Protein AF-A0A965LTM3-F1 (afdb_monomer_lite)

Foldseek 3Di:
DKDKDKDKAWDPDPFDWDADPVAWIKTKTKIKMKIWIADPDPPDWDADDDPVLCVQAVHRTENGTKIWIKIKIWIWTGHHPPDPDDIDTPDMDMDTPGMYYDD

Sequence (103 aa):
KATISFQHALGDKNISGMLTLKSGGLIAVAMTDTSIIKPTVRGSAVSVTQAEQKILLNAPGSATGLSIKYENMLLFYVPIAGSNQRIKLLGASQGILSVKALR

pLDDT: mean 89.84, std 7.07, range [57.12, 95.69]

Radius of gyration: 18.6 Å; chains: 1; bounding box: 46×21×54 Å

Secondary structure (DSSP, 8-state):
-EEEEEEEEEPSS--EEEE-TTSSEEEEEEEEEEEEEEE-STT--EE--SHHHHHHHTSSEESS-EEEEEEEEEEEEEPPTT-SPPPEEEEEEEEEEEEEE--

Structure (mmCIF, N/CA/C/O backbone):
data_AF-A0A965LTM3-F1
#
_entry.id   AF-A0A965LTM3-F1
#
loop_
_atom_site.group_PDB
_atom_site.id
_atom_site.type_symbol
_atom_site.label_atom_id
_atom_site.label_alt_id
_atom_site.label_comp_id
_atom_site.label_asym_id
_atom_site.label_entity_id
_atom_site.label_seq_id
_atom_site.pdbx_PDB_ins_code
_atom_site.Cartn_x
_atom_site.Cartn_y
_atom_site.Cartn_z
_atom_site.occupancy
_atom_site.B_iso_or_equiv
_atom_site.auth_seq_id
_atom_site.auth_comp_id
_atom_site.auth_asym_id
_atom_site.auth_atom_id
_atom_site.pdbx_PDB_model_num
ATOM 1 N N . LYS A 1 1 ? 5.883 10.635 -21.965 1.00 77.88 1 LYS A N 1
ATOM 2 C CA . LYS A 1 1 ? 4.453 10.405 -21.631 1.00 77.88 1 LYS A CA 1
ATOM 3 C C . LYS A 1 1 ? 4.303 8.975 -21.117 1.00 77.88 1 LYS A C 1
ATOM 5 O O . LYS A 1 1 ? 5.002 8.095 -21.613 1.00 77.88 1 LYS A O 1
ATOM 10 N N . ALA A 1 2 ? 3.470 8.769 -20.102 1.00 86.31 2 ALA A N 1
ATOM 11 C CA . ALA A 1 2 ? 3.236 7.469 -19.482 1.00 86.31 2 ALA A CA 1
ATOM 12 C C . ALA A 1 2 ? 1.755 7.346 -19.105 1.00 86.31 2 ALA A C 1
ATOM 14 O O . ALA A 1 2 ? 1.090 8.359 -18.893 1.00 86.31 2 ALA A O 1
ATOM 15 N N . THR A 1 3 ? 1.255 6.117 -19.035 1.00 91.31 3 THR A N 1
ATOM 16 C CA . THR A 1 3 ? -0.045 5.803 -18.434 1.00 91.31 3 THR A CA 1
ATOM 17 C C . THR A 1 3 ? 0.184 5.278 -17.030 1.00 91.31 3 THR A C 1
ATOM 19 O O . THR A 1 3 ? 1.163 4.571 -16.783 1.00 91.31 3 THR A O 1
ATOM 22 N N . ILE A 1 4 ? -0.710 5.642 -16.118 1.00 92.88 4 ILE A N 1
ATOM 23 C CA . ILE A 1 4 ? -0.681 5.187 -14.733 1.00 92.88 4 ILE A CA 1
ATOM 24 C C . ILE A 1 4 ? -2.039 4.564 -14.434 1.00 92.88 4 ILE A C 1
ATOM 26 O O . ILE A 1 4 ? -3.072 5.154 -14.742 1.00 92.88 4 ILE A O 1
ATOM 30 N N . SER A 1 5 ? -2.027 3.365 -13.861 1.00 94.31 5 SER A N 1
ATOM 31 C CA . SER A 1 5 ? -3.224 2.686 -13.366 1.00 94.31 5 SER A CA 1
ATOM 32 C C . SER A 1 5 ? -3.019 2.279 -11.915 1.00 94.31 5 SER A C 1
ATOM 34 O O . SER A 1 5 ? -1.908 1.913 -11.526 1.00 94.31 5 SER A O 1
ATOM 36 N N . PHE A 1 6 ? -4.092 2.354 -11.135 1.00 93.38 6 PHE A N 1
ATOM 37 C CA . PHE A 1 6 ? -4.098 2.066 -9.708 1.00 93.38 6 PHE A CA 1
ATOM 38 C C . PHE A 1 6 ? -5.066 0.925 -9.432 1.00 93.38 6 PHE A C 1
ATOM 40 O O . PHE A 1 6 ? -6.155 0.875 -10.003 1.00 93.38 6 PHE A O 1
ATOM 47 N N . GLN A 1 7 ? -4.655 0.003 -8.573 1.00 93.06 7 GLN A N 1
ATOM 48 C CA . GLN A 1 7 ? -5.492 -1.081 -8.083 1.00 93.06 7 GLN A CA 1
ATOM 49 C C . GLN A 1 7 ? -5.423 -1.085 -6.563 1.00 93.06 7 GLN A C 1
ATOM 51 O O . GLN A 1 7 ? -4.333 -1.166 -5.999 1.00 93.06 7 GLN A O 1
ATOM 56 N N . HIS A 1 8 ? -6.588 -1.014 -5.929 1.00 91.00 8 HIS A N 1
ATOM 57 C CA . HIS A 1 8 ? -6.743 -1.034 -4.481 1.00 91.00 8 HIS A CA 1
ATOM 58 C C . HIS A 1 8 ? -7.328 -2.385 -4.089 1.00 91.00 8 HIS A C 1
ATOM 60 O O . HIS A 1 8 ? -8.418 -2.745 -4.539 1.00 91.00 8 HIS A O 1
ATOM 66 N N . ALA A 1 9 ? -6.604 -3.142 -3.277 1.00 89.00 9 ALA A N 1
ATOM 67 C CA . ALA A 1 9 ? -7.069 -4.409 -2.740 1.00 89.00 9 ALA A CA 1
ATOM 68 C C . ALA A 1 9 ? -6.969 -4.360 -1.220 1.00 89.00 9 ALA A C 1
ATOM 70 O O . ALA A 1 9 ? -5.936 -3.978 -0.677 1.00 89.00 9 ALA A O 1
ATOM 71 N N . LEU A 1 10 ? -8.027 -4.757 -0.515 1.00 84.69 10 LEU A N 1
ATOM 72 C CA . LEU A 1 10 ? -7.919 -4.957 0.927 1.00 84.69 10 LEU A CA 1
ATOM 73 C C . LEU A 1 10 ? -6.892 -6.067 1.193 1.00 84.69 10 LEU A C 1
ATOM 75 O O . LEU A 1 10 ? -6.869 -7.076 0.484 1.00 84.69 10 LEU A O 1
ATOM 79 N N . GLY A 1 11 ? -6.022 -5.847 2.179 1.00 67.50 11 GLY A N 1
ATOM 80 C CA . GLY A 1 11 ? -5.145 -6.886 2.704 1.00 67.50 11 GLY A CA 1
ATOM 81 C C . GLY A 1 11 ? -5.991 -8.048 3.220 1.00 67.50 11 GLY A C 1
ATOM 82 O O . GLY A 1 11 ? -7.137 -7.848 3.629 1.00 67.50 11 GLY A O 1
ATOM 83 N N . ASP A 1 12 ? -5.454 -9.264 3.137 1.00 63.50 12 ASP A N 1
ATOM 84 C CA . ASP A 1 12 ? -6.177 -10.488 3.494 1.00 63.50 12 ASP A CA 1
ATOM 85 C C . ASP A 1 12 ? -6.838 -10.380 4.887 1.00 63.50 12 ASP A C 1
ATOM 87 O O . ASP A 1 12 ? -6.310 -9.694 5.760 1.00 63.50 12 ASP A O 1
ATOM 91 N N . LYS A 1 13 ? -7.994 -11.046 5.043 1.00 57.59 13 LYS A N 1
ATOM 92 C CA . LYS A 1 13 ? -9.175 -10.884 5.941 1.00 57.59 13 LYS A CA 1
ATOM 93 C C . LYS A 1 13 ? -9.036 -10.418 7.410 1.00 57.59 13 LYS A C 1
ATOM 95 O O . LYS A 1 13 ? -10.039 -10.391 8.123 1.00 57.59 13 LYS A O 1
ATOM 100 N N . ASN A 1 14 ? -7.874 -10.010 7.889 1.00 57.12 14 ASN A N 1
ATOM 101 C CA . ASN A 1 14 ? -7.625 -9.605 9.269 1.00 57.12 14 ASN A CA 1
ATOM 102 C C . ASN A 1 14 ? -7.979 -8.127 9.498 1.00 57.12 14 ASN A C 1
ATOM 104 O O . ASN A 1 14 ? -7.119 -7.302 9.803 1.00 57.12 14 ASN A O 1
ATOM 108 N N . ILE A 1 15 ? -9.260 -7.777 9.348 1.00 74.06 15 ILE A N 1
ATOM 109 C CA . ILE A 1 15 ? -9.776 -6.518 9.896 1.00 74.06 15 ILE A CA 1
ATOM 110 C C . ILE A 1 15 ? -9.776 -6.665 11.420 1.00 74.06 15 ILE A C 1
ATOM 112 O O . ILE A 1 15 ? -10.544 -7.454 11.972 1.00 74.06 15 ILE A O 1
ATOM 116 N N . SER A 1 16 ? -8.923 -5.905 12.103 1.00 81.12 16 SER A N 1
ATOM 117 C CA . SER A 1 16 ? -8.850 -5.913 13.566 1.00 81.12 16 SER A CA 1
ATOM 118 C C . SER A 1 16 ? -9.767 -4.836 14.131 1.00 81.12 16 SER A C 1
ATOM 120 O O . SER A 1 16 ? -9.539 -3.642 13.927 1.00 81.12 16 SER A O 1
ATOM 122 N N . GLY A 1 17 ? -10.819 -5.264 14.830 1.00 87.12 17 GLY A N 1
ATOM 123 C CA . GLY A 1 17 ? -11.789 -4.386 15.478 1.00 87.12 17 GLY A CA 1
ATOM 124 C C . GLY A 1 17 ? -11.672 -4.413 17.000 1.00 87.12 17 GLY A C 1
ATOM 125 O O . GLY A 1 17 ? -11.585 -5.480 17.599 1.00 87.12 17 GLY A O 1
ATOM 126 N N . MET A 1 18 ? -11.714 -3.242 17.634 1.00 88.31 18 MET A N 1
ATOM 127 C CA . MET A 1 18 ? -11.770 -3.087 19.091 1.00 88.31 18 MET A CA 1
ATOM 128 C C . MET A 1 18 ? -12.963 -2.217 19.467 1.00 88.31 18 MET A C 1
ATOM 130 O O . MET A 1 18 ? -13.198 -1.189 18.837 1.00 88.31 18 MET A O 1
ATOM 134 N N . LEU A 1 19 ? -13.706 -2.587 20.508 1.00 89.94 19 LEU A N 1
ATOM 135 C CA . LEU A 1 19 ? -14.772 -1.742 21.045 1.00 89.94 19 LEU A CA 1
ATOM 136 C C . LEU A 1 19 ? -14.190 -0.671 21.968 1.00 89.94 19 LEU A C 1
ATOM 138 O O . LEU A 1 19 ? -13.252 -0.914 22.723 1.00 89.94 19 LEU A O 1
ATOM 142 N N . THR A 1 20 ? -14.761 0.527 21.910 1.00 87.81 20 THR A N 1
ATOM 143 C CA . THR A 1 20 ? -14.378 1.645 22.775 1.00 87.81 20 THR A CA 1
ATOM 144 C C . THR A 1 20 ? -15.344 1.773 23.949 1.00 87.81 20 THR A C 1
ATOM 146 O O . THR A 1 20 ? -16.538 1.504 23.820 1.00 87.81 20 THR A O 1
ATOM 149 N N . LEU A 1 21 ? -14.848 2.272 25.085 1.00 85.75 21 LEU A N 1
ATOM 150 C CA . LEU A 1 21 ? -15.654 2.513 26.291 1.00 85.75 21 LEU A CA 1
ATOM 151 C C . LEU A 1 21 ? -16.804 3.516 26.075 1.00 85.75 21 LEU A C 1
ATOM 153 O O . LEU A 1 21 ? -17.765 3.522 26.836 1.00 85.75 21 LEU A O 1
ATOM 157 N N . LYS A 1 22 ? -16.718 4.377 25.052 1.00 80.94 22 LYS A N 1
ATOM 158 C CA . LYS A 1 22 ? -17.709 5.429 24.758 1.00 80.94 22 LYS A CA 1
ATOM 159 C C . LYS A 1 22 ? -18.751 5.028 23.711 1.00 80.94 22 LYS A C 1
ATOM 161 O O . LYS A 1 22 ? -19.426 5.905 23.184 1.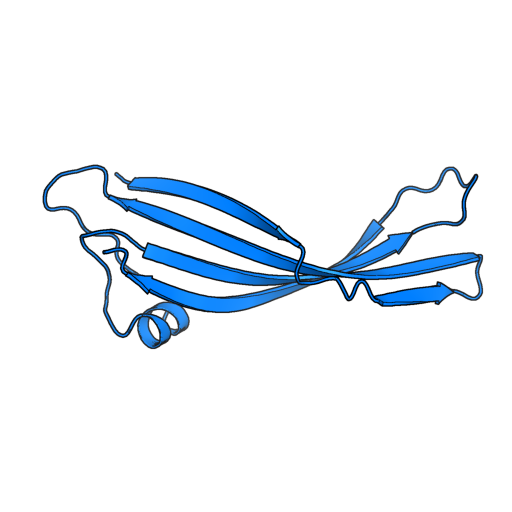00 80.94 22 LYS A O 1
ATOM 166 N N . SER A 1 23 ? -18.912 3.731 23.446 1.00 76.19 23 SER A N 1
ATOM 167 C CA . SER A 1 23 ? -19.738 3.197 22.355 1.00 76.19 23 SER A CA 1
ATOM 168 C C . SER A 1 23 ? -19.184 3.545 20.960 1.00 76.19 23 SER A C 1
ATOM 170 O O . SER A 1 23 ? -18.828 4.682 20.652 1.00 76.19 23 SER A O 1
ATOM 172 N N . GLY A 1 24 ? -19.081 2.531 20.100 1.00 88.19 24 GLY A N 1
ATOM 173 C CA . GLY A 1 24 ? -18.346 2.588 18.831 1.00 88.19 24 GLY A CA 1
ATOM 174 C C . GLY A 1 24 ? -17.048 1.782 18.88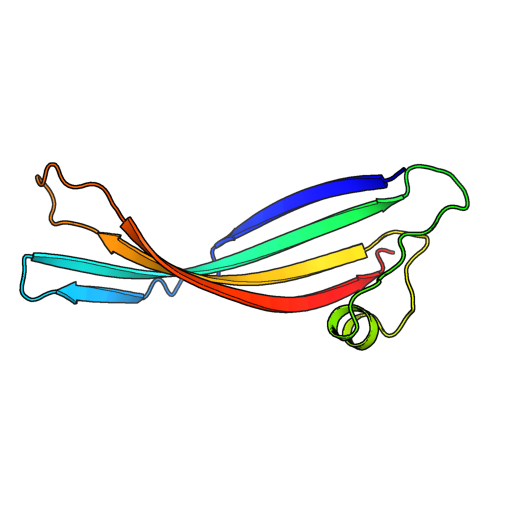6 1.00 88.19 24 GLY A C 1
ATOM 175 O O . GLY A 1 24 ? -16.643 1.316 19.953 1.00 88.19 24 GLY A O 1
ATOM 176 N N . GLY A 1 25 ? -16.402 1.602 17.739 1.00 93.62 25 GLY A N 1
ATOM 177 C CA . GLY A 1 25 ? -15.226 0.758 17.582 1.00 93.62 25 GLY A CA 1
ATOM 178 C C . GLY A 1 25 ? -14.080 1.433 16.836 1.00 93.62 25 GLY A C 1
ATOM 179 O O . GLY A 1 25 ? -14.280 2.332 16.021 1.00 93.62 25 GLY A O 1
ATOM 180 N N . LEU A 1 26 ? -12.868 0.978 17.128 1.00 93.62 26 LEU A N 1
ATOM 181 C CA . LEU A 1 26 ? -11.670 1.239 16.344 1.00 93.62 26 LEU A CA 1
ATOM 182 C C . LEU A 1 26 ? -11.482 0.087 15.364 1.00 93.62 26 LEU A C 1
ATOM 184 O O . LEU A 1 26 ? -11.447 -1.065 15.788 1.00 93.62 26 LEU A O 1
ATOM 188 N N . ILE A 1 27 ? -11.363 0.398 14.078 1.00 92.81 27 ILE A N 1
ATOM 189 C CA . ILE A 1 27 ? -11.194 -0.585 13.008 1.00 92.81 27 ILE A CA 1
ATOM 190 C C . ILE A 1 27 ? -9.870 -0.314 12.304 1.00 92.81 27 ILE A C 1
ATOM 192 O O . ILE A 1 27 ? -9.703 0.737 11.686 1.00 92.81 27 ILE A O 1
ATOM 196 N N . ALA A 1 28 ? -8.938 -1.257 12.391 1.00 92.31 28 ALA A N 1
ATOM 197 C CA . ALA A 1 28 ? -7.701 -1.233 11.625 1.00 92.31 28 ALA A CA 1
ATOM 198 C C . ALA A 1 28 ? -7.874 -2.047 10.336 1.00 92.31 28 ALA A C 1
ATOM 200 O O . ALA A 1 28 ? -8.311 -3.200 10.371 1.00 92.31 28 ALA A O 1
ATOM 201 N N . VAL A 1 29 ? -7.531 -1.438 9.203 1.00 90.88 29 VAL A N 1
ATOM 202 C CA . VAL A 1 29 ? -7.635 -2.030 7.867 1.00 90.88 29 VAL A CA 1
ATOM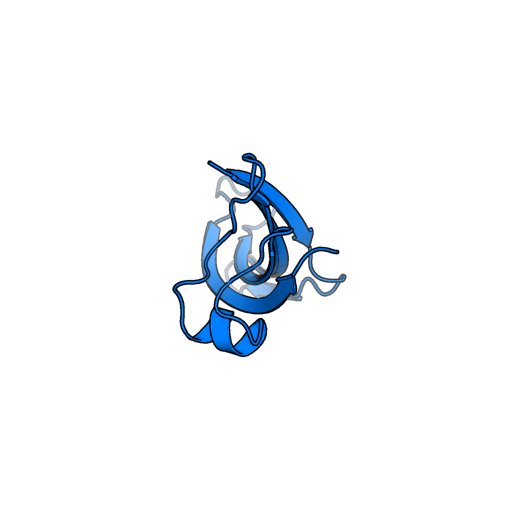 203 C C . VAL A 1 29 ? -6.280 -1.937 7.185 1.00 90.88 29 VAL A C 1
ATOM 205 O O . VAL A 1 29 ? -5.731 -0.845 7.040 1.00 90.88 29 VAL A O 1
ATOM 208 N N . ALA A 1 30 ? -5.759 -3.076 6.739 1.00 90.88 30 ALA A N 1
ATOM 209 C CA . ALA A 1 30 ? -4.639 -3.118 5.811 1.00 90.88 30 ALA A CA 1
ATOM 210 C C . ALA A 1 30 ? -5.171 -3.090 4.371 1.00 90.88 30 ALA A C 1
ATOM 212 O O . ALA A 1 30 ? -6.150 -3.763 4.048 1.00 90.88 30 ALA A O 1
ATOM 213 N N . MET A 1 31 ? -4.535 -2.320 3.496 1.00 91.12 31 MET A N 1
ATOM 214 C CA . MET A 1 31 ? -4.866 -2.227 2.076 1.00 91.12 31 MET A CA 1
ATOM 215 C C . MET A 1 31 ? -3.582 -2.255 1.256 1.00 91.12 31 MET A C 1
ATOM 217 O O . MET A 1 31 ? -2.669 -1.470 1.491 1.00 91.12 31 MET A O 1
ATOM 221 N N . THR A 1 32 ? -3.514 -3.142 0.274 1.00 92.94 32 THR A N 1
ATOM 222 C CA . THR A 1 32 ? -2.443 -3.161 -0.717 1.00 92.94 32 THR A CA 1
ATOM 223 C C . THR A 1 32 ? -2.830 -2.306 -1.918 1.00 92.94 32 THR A C 1
ATOM 225 O O . THR A 1 32 ? -3.792 -2.615 -2.623 1.00 92.94 32 THR A O 1
ATOM 228 N N . ASP A 1 33 ? -2.027 -1.284 -2.198 1.00 92.75 33 ASP A N 1
ATOM 229 C CA . ASP A 1 33 ? -2.160 -0.447 -3.388 1.00 92.75 33 ASP A CA 1
ATOM 230 C C . ASP A 1 33 ? -1.103 -0.817 -4.416 1.00 92.75 33 ASP A C 1
ATOM 232 O O . ASP A 1 33 ? 0.094 -0.811 -4.136 1.00 92.75 33 ASP A O 1
ATOM 236 N N . THR A 1 34 ? -1.534 -1.125 -5.634 1.00 94.56 34 THR A N 1
ATOM 237 C CA . THR A 1 34 ? -0.636 -1.414 -6.751 1.00 94.56 34 THR A CA 1
ATOM 238 C C . THR A 1 34 ? -0.732 -0.312 -7.797 1.00 94.56 34 THR A C 1
ATOM 240 O O . THR A 1 34 ? -1.776 -0.126 -8.421 1.00 94.56 34 THR A O 1
ATOM 243 N N . SER A 1 35 ? 0.381 0.379 -8.025 1.00 94.56 35 SER A N 1
ATOM 244 C CA . SER A 1 35 ? 0.544 1.387 -9.071 1.00 94.56 35 SER A CA 1
ATOM 245 C C . SER A 1 35 ? 1.314 0.792 -10.242 1.00 94.56 35 SER A C 1
ATOM 247 O O . SER A 1 35 ? 2.460 0.366 -10.088 1.00 94.56 35 SER A O 1
ATOM 249 N N . ILE A 1 36 ? 0.706 0.779 -11.425 1.00 94.62 36 ILE A N 1
ATOM 250 C CA . ILE A 1 36 ? 1.325 0.286 -12.658 1.00 94.62 36 ILE A CA 1
ATOM 251 C C . ILE A 1 36 ? 1.554 1.468 -13.594 1.00 94.62 36 ILE A C 1
ATOM 253 O O . ILE A 1 36 ? 0.598 2.119 -14.018 1.00 94.62 36 ILE A O 1
ATOM 257 N N . ILE A 1 37 ? 2.818 1.717 -13.933 1.00 93.88 37 ILE A N 1
ATOM 258 C CA . ILE A 1 37 ? 3.265 2.825 -14.780 1.00 93.88 37 ILE A CA 1
ATOM 259 C C . ILE A 1 37 ? 3.843 2.247 -16.070 1.00 93.88 37 ILE A C 1
ATOM 261 O O . ILE A 1 37 ? 4.825 1.507 -16.026 1.00 93.88 37 ILE A O 1
ATOM 265 N N . LYS A 1 38 ? 3.270 2.596 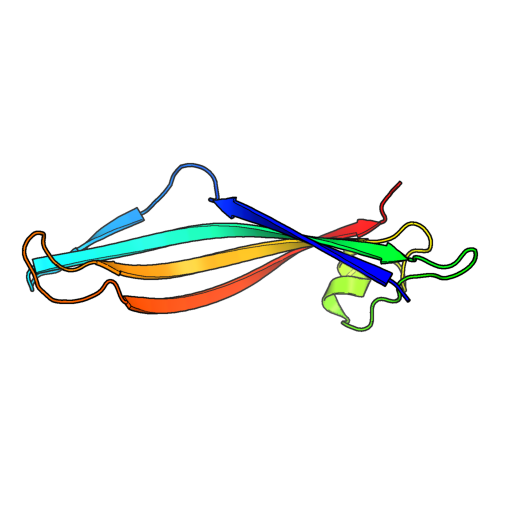-17.224 1.00 93.25 38 LYS A N 1
ATOM 266 C CA . LYS A 1 38 ? 3.733 2.128 -18.541 1.00 93.25 38 LYS A CA 1
ATOM 267 C C . LYS A 1 38 ? 4.137 3.304 -19.434 1.00 93.25 38 LYS A C 1
ATOM 269 O O . LYS A 1 38 ? 3.353 4.251 -19.565 1.00 93.25 38 LYS A O 1
ATOM 274 N N . PRO A 1 39 ? 5.321 3.274 -20.073 1.00 91.81 39 PRO A N 1
ATOM 275 C CA . PRO A 1 39 ? 5.689 4.292 -21.049 1.00 91.81 39 PRO A CA 1
ATOM 276 C C . PRO A 1 39 ? 4.759 4.203 -22.266 1.00 91.81 39 PRO A C 1
ATOM 278 O O . PRO A 1 39 ? 4.409 3.115 -22.711 1.00 91.81 39 PRO A O 1
ATOM 281 N N . THR A 1 40 ? 4.336 5.346 -22.812 1.00 90.94 40 THR A N 1
ATOM 282 C CA . THR A 1 40 ? 3.423 5.382 -23.977 1.00 90.94 40 THR A CA 1
ATOM 283 C C . THR A 1 40 ? 4.138 5.661 -25.293 1.00 90.94 40 THR A C 1
ATOM 285 O O . THR A 1 40 ? 3.505 5.697 -26.342 1.00 90.94 40 THR A O 1
ATOM 288 N N . VAL A 1 41 ? 5.440 5.941 -25.244 1.00 90.00 41 VAL A N 1
ATOM 289 C CA . VAL A 1 41 ? 6.248 6.322 -26.403 1.00 90.00 41 VAL A CA 1
ATOM 290 C C . VAL A 1 41 ? 7.312 5.254 -26.615 1.00 90.00 41 VAL A C 1
ATOM 292 O O . VAL A 1 41 ? 8.003 4.863 -25.674 1.00 90.00 41 VAL A O 1
ATOM 295 N N . ARG A 1 42 ? 7.443 4.775 -27.855 1.00 84.25 42 ARG A N 1
ATOM 296 C CA . ARG A 1 42 ? 8.450 3.774 -28.223 1.00 84.25 42 ARG A CA 1
ATOM 297 C C . ARG A 1 42 ? 9.853 4.318 -27.925 1.00 84.25 42 ARG A C 1
ATOM 299 O O . ARG A 1 42 ? 10.148 5.464 -28.244 1.00 84.25 42 ARG A O 1
ATOM 306 N N . GLY A 1 43 ? 10.697 3.499 -27.299 1.00 83.00 43 GLY A N 1
ATOM 307 C CA . GLY A 1 43 ? 12.053 3.893 -26.897 1.00 83.00 43 GLY A CA 1
ATOM 308 C C . GLY A 1 43 ? 12.12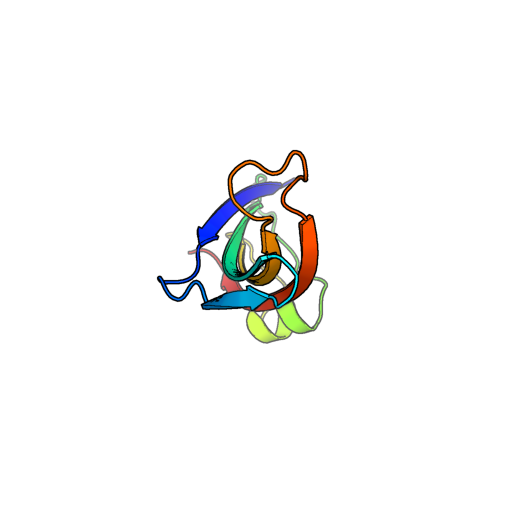1 4.783 -25.650 1.00 83.00 43 GLY A C 1
ATOM 309 O O . GLY A 1 43 ? 13.210 5.190 -25.263 1.00 83.00 43 GLY A O 1
ATOM 310 N N . SER A 1 44 ? 10.990 5.087 -25.003 1.00 88.19 44 SER A N 1
ATOM 311 C CA . SER A 1 44 ? 10.975 5.788 -23.714 1.00 88.19 44 SER A CA 1
ATOM 312 C C . SER A 1 44 ? 10.991 4.814 -22.540 1.00 88.19 44 SER A C 1
ATOM 314 O O . SER A 1 44 ? 10.443 3.718 -22.625 1.00 88.19 44 SER A O 1
ATOM 316 N N . ALA A 1 45 ? 11.562 5.253 -21.419 1.00 89.44 45 ALA A N 1
ATOM 317 C CA . ALA A 1 45 ? 11.592 4.507 -20.168 1.00 89.44 45 ALA A CA 1
ATOM 318 C C . ALA A 1 45 ? 10.961 5.305 -19.025 1.00 89.44 45 ALA A C 1
ATOM 320 O O . ALA A 1 45 ? 10.878 6.534 -19.064 1.00 89.44 45 ALA A O 1
ATOM 321 N N . VAL A 1 46 ? 10.518 4.586 -18.000 1.00 91.44 46 VAL A N 1
ATOM 322 C CA . VAL A 1 46 ? 10.080 5.151 -16.726 1.00 91.44 46 VAL A CA 1
ATOM 323 C C . VAL A 1 46 ? 11.283 5.157 -15.793 1.00 91.44 46 VAL A C 1
ATOM 325 O O . VAL A 1 46 ? 11.792 4.094 -15.438 1.00 91.44 46 VAL A O 1
ATOM 328 N N . SER A 1 47 ? 11.757 6.341 -15.416 1.00 90.62 47 SER A N 1
ATOM 329 C CA . SER A 1 47 ? 12.828 6.494 -14.431 1.00 90.62 47 SER A CA 1
ATOM 330 C C . SER A 1 47 ? 12.278 6.429 -13.009 1.00 90.62 47 SER A C 1
ATOM 332 O O . SER A 1 47 ? 11.164 6.872 -12.729 1.00 90.62 47 SER A O 1
ATOM 334 N N . VAL A 1 48 ? 13.083 5.887 -12.101 1.00 90.38 48 VAL A N 1
ATOM 335 C CA . VAL A 1 48 ? 12.825 5.917 -10.662 1.00 90.38 48 VAL A CA 1
ATOM 336 C C . VAL A 1 48 ? 13.727 6.977 -10.049 1.00 90.38 48 VAL A C 1
ATOM 338 O O . VAL A 1 48 ? 14.931 6.980 -10.292 1.00 90.38 48 VAL A O 1
ATOM 341 N N . THR A 1 49 ? 13.167 7.896 -9.265 1.00 87.38 49 THR A N 1
ATOM 342 C CA . THR A 1 49 ? 13.925 8.999 -8.648 1.00 87.38 49 THR A CA 1
ATOM 343 C C . THR A 1 49 ? 14.204 8.763 -7.167 1.00 87.38 49 THR A C 1
ATOM 345 O O . THR A 1 49 ? 15.295 9.097 -6.708 1.00 87.38 49 THR A O 1
ATOM 348 N N . GLN A 1 50 ? 13.270 8.130 -6.454 1.00 89.31 50 GLN A N 1
ATOM 349 C CA . GLN A 1 50 ? 13.362 7.835 -5.022 1.00 89.31 50 GLN A CA 1
ATOM 350 C C . GLN A 1 50 ? 14.379 6.723 -4.732 1.00 89.31 50 GLN A C 1
ATOM 352 O O . GLN A 1 50 ? 14.431 5.717 -5.445 1.00 89.31 50 GLN A O 1
ATOM 357 N N . ALA A 1 51 ? 15.197 6.905 -3.693 1.00 89.56 51 ALA A N 1
ATOM 358 C CA . ALA A 1 51 ? 16.303 6.003 -3.372 1.00 89.56 51 ALA A CA 1
ATOM 359 C C . ALA A 1 51 ? 15.803 4.607 -2.976 1.00 89.56 51 ALA A C 1
ATOM 361 O O . ALA A 1 51 ? 16.303 3.605 -3.482 1.00 89.56 51 ALA A O 1
ATOM 362 N N . GLU A 1 52 ? 14.758 4.544 -2.157 1.00 89.75 52 GLU A N 1
ATOM 363 C CA . GLU A 1 52 ? 14.135 3.311 -1.677 1.00 89.75 52 GLU A CA 1
ATOM 364 C C . GLU A 1 52 ? 13.599 2.484 -2.849 1.00 89.75 52 GLU A C 1
ATOM 366 O O . GLU A 1 52 ? 13.822 1.279 -2.940 1.00 89.75 52 GLU A O 1
ATOM 371 N N . GLN A 1 53 ? 12.949 3.148 -3.807 1.00 90.88 53 GLN A N 1
ATOM 372 C CA . GLN A 1 53 ? 12.418 2.488 -4.994 1.00 90.88 53 GLN A CA 1
ATOM 373 C C . GLN A 1 53 ? 13.525 1.994 -5.932 1.00 90.88 53 GLN A C 1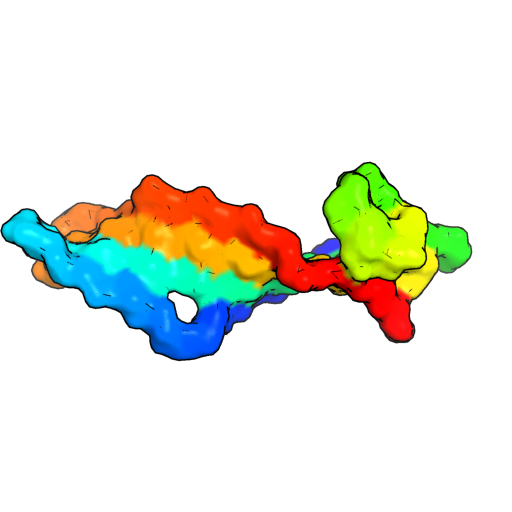
ATOM 375 O O . GLN A 1 53 ? 13.385 0.917 -6.509 1.00 90.88 53 GLN A O 1
ATOM 380 N N . LYS A 1 54 ? 14.628 2.746 -6.081 1.00 92.06 54 LYS A N 1
ATOM 381 C CA . LYS A 1 54 ? 15.799 2.306 -6.861 1.00 92.06 54 LYS A CA 1
ATOM 382 C C . LYS A 1 54 ? 16.438 1.066 -6.247 1.00 92.06 54 LYS A C 1
ATOM 384 O O . LYS A 1 54 ? 16.779 0.148 -6.986 1.00 92.06 54 LYS A O 1
ATOM 389 N N . ILE A 1 55 ? 16.571 1.041 -4.918 1.00 91.50 55 ILE A N 1
ATOM 390 C CA . ILE A 1 55 ? 17.113 -0.102 -4.175 1.00 91.50 55 ILE A CA 1
ATOM 391 C C . ILE A 1 55 ? 16.225 -1.332 -4.393 1.00 91.50 55 ILE A C 1
ATOM 393 O O . ILE A 1 55 ? 16.728 -2.388 -4.759 1.00 91.50 55 ILE A O 1
ATOM 397 N N . LEU A 1 56 ? 14.904 -1.187 -4.247 1.00 92.94 56 LEU A N 1
ATOM 398 C CA . LEU A 1 56 ? 13.957 -2.293 -4.428 1.00 92.94 56 LEU A CA 1
ATOM 399 C C . LEU A 1 56 ? 13.864 -2.787 -5.878 1.00 92.94 56 LEU A C 1
ATOM 401 O O . LEU A 1 56 ? 13.675 -3.980 -6.104 1.00 92.94 56 LEU A O 1
ATOM 405 N N . LEU A 1 57 ? 13.986 -1.886 -6.856 1.00 94.25 57 LEU A N 1
ATOM 406 C CA . LEU A 1 57 ? 13.990 -2.236 -8.278 1.00 94.25 57 LEU A CA 1
ATOM 407 C C . LEU A 1 57 ? 15.328 -2.839 -8.731 1.00 94.25 57 LEU A C 1
ATOM 409 O O . LEU A 1 57 ? 15.355 -3.593 -9.702 1.00 94.25 57 LEU A O 1
ATOM 413 N N . ASN A 1 58 ? 16.427 -2.476 -8.064 1.00 93.12 58 ASN A N 1
ATOM 414 C CA . ASN A 1 58 ? 17.805 -2.735 -8.480 1.00 93.12 58 ASN A CA 1
ATOM 415 C C . ASN A 1 58 ? 18.141 -2.187 -9.886 1.00 93.12 58 ASN A C 1
ATOM 417 O O . ASN A 1 58 ? 18.896 -2.784 -10.651 1.00 93.12 58 ASN A O 1
ATOM 421 N N . ALA A 1 59 ? 17.542 -1.053 -10.256 1.00 92.19 59 ALA A N 1
ATOM 422 C CA . ALA A 1 59 ? 17.796 -0.369 -11.523 1.00 92.19 59 ALA A CA 1
ATOM 423 C C . ALA A 1 59 ? 17.402 1.117 -11.425 1.00 92.19 59 ALA A C 1
ATOM 425 O O . ALA A 1 59 ? 16.559 1.482 -10.600 1.00 92.19 59 ALA A O 1
ATOM 426 N N . PRO A 1 60 ? 17.942 1.995 -12.291 1.00 90.44 60 PRO A N 1
ATOM 427 C CA . PRO A 1 60 ? 17.532 3.401 -12.341 1.00 90.44 60 PRO A CA 1
ATOM 428 C C . PRO A 1 60 ? 16.133 3.611 -12.955 1.00 90.44 60 PRO A C 1
ATOM 430 O O . PRO A 1 60 ? 15.602 4.721 -12.908 1.00 90.44 60 PRO A O 1
ATOM 433 N N . GLY A 1 61 ? 15.533 2.579 -13.554 1.00 91.06 61 GLY A N 1
ATOM 434 C CA . GLY A 1 61 ? 14.248 2.662 -14.241 1.00 91.06 61 GLY A CA 1
ATOM 435 C C . GLY A 1 61 ? 13.925 1.412 -15.055 1.00 91.06 61 GLY A C 1
ATOM 436 O O . GLY A 1 61 ? 14.643 0.417 -14.992 1.00 91.06 61 GLY A O 1
ATOM 437 N N . SER A 1 62 ? 12.844 1.475 -15.832 1.00 92.94 62 SER A N 1
ATOM 438 C CA . SER A 1 62 ? 12.387 0.386 -16.700 1.00 92.94 62 SER A CA 1
ATOM 439 C C . SER A 1 62 ? 11.817 0.902 -18.024 1.00 92.94 62 SER A C 1
ATOM 441 O O . SER A 1 62 ? 10.975 1.802 -18.039 1.00 92.94 62 SER A O 1
ATOM 443 N N . ALA A 1 63 ? 12.237 0.298 -19.140 1.00 92.19 63 ALA A N 1
ATOM 444 C CA . ALA A 1 63 ? 11.713 0.585 -20.480 1.00 92.19 63 ALA A CA 1
ATOM 445 C C . ALA A 1 63 ? 10.362 -0.098 -20.769 1.00 92.19 63 ALA A C 1
ATOM 447 O O . ALA A 1 63 ? 9.612 0.355 -21.628 1.00 92.19 63 ALA A O 1
ATOM 448 N N . THR A 1 64 ? 10.028 -1.165 -20.042 1.00 92.00 64 THR A N 1
ATOM 449 C CA . THR A 1 64 ? 8.750 -1.893 -20.156 1.00 92.00 64 THR A CA 1
ATOM 450 C C . THR A 1 64 ? 7.678 -1.334 -19.216 1.00 92.00 64 THR A C 1
ATOM 452 O O . THR A 1 64 ? 6.483 -1.550 -19.418 1.00 92.00 64 THR A O 1
ATOM 455 N N . GLY A 1 65 ? 8.095 -0.577 -18.198 1.00 92.56 65 GLY A N 1
ATOM 456 C CA . GLY A 1 65 ? 7.239 -0.019 -17.156 1.00 92.56 65 GLY A CA 1
ATOM 457 C C . GLY A 1 65 ? 7.510 -0.613 -15.776 1.00 92.56 65 GLY A C 1
ATOM 458 O O . GLY A 1 65 ? 8.355 -1.495 -15.603 1.00 92.56 65 GLY A O 1
ATOM 459 N N . LEU A 1 66 ? 6.796 -0.098 -14.780 1.00 94.88 66 LEU A N 1
ATOM 460 C CA . LEU A 1 66 ? 6.975 -0.410 -13.366 1.00 94.88 66 LEU A CA 1
ATOM 461 C C . LEU A 1 66 ? 5.654 -0.852 -12.739 1.00 94.88 66 LEU A C 1
ATOM 463 O O . LEU A 1 66 ? 4.600 -0.303 -13.045 1.00 94.88 66 LEU A O 1
ATOM 467 N N . SER A 1 67 ? 5.735 -1.808 -11.822 1.00 95.56 67 SER A N 1
ATOM 468 C CA . SER A 1 67 ? 4.691 -2.149 -10.862 1.00 95.56 67 SER A CA 1
ATOM 469 C C . SER A 1 67 ? 5.229 -1.867 -9.468 1.00 95.56 67 SER A C 1
ATOM 471 O O . SER A 1 67 ? 6.168 -2.527 -9.021 1.00 95.56 67 SER A O 1
ATOM 473 N N . ILE A 1 68 ? 4.623 -0.911 -8.774 1.00 95.38 68 ILE A N 1
ATOM 474 C CA . ILE A 1 68 ? 4.964 -0.561 -7.397 1.00 95.38 68 ILE A CA 1
ATOM 475 C C . ILE A 1 68 ? 3.817 -1.012 -6.505 1.00 95.38 68 ILE A C 1
ATOM 477 O O . ILE A 1 68 ? 2.666 -0.685 -6.784 1.00 95.38 68 ILE A O 1
ATOM 481 N N . LYS A 1 69 ? 4.123 -1.766 -5.452 1.00 94.94 69 LYS A N 1
ATOM 482 C CA . LYS A 1 69 ? 3.149 -2.152 -4.429 1.00 94.94 69 LYS A CA 1
ATOM 483 C C . LYS A 1 69 ? 3.430 -1.404 -3.139 1.00 94.94 69 LYS A C 1
ATOM 485 O O . LYS A 1 69 ? 4.564 -1.424 -2.663 1.00 94.94 69 LYS A O 1
ATOM 490 N N . TYR A 1 70 ? 2.387 -0.822 -2.574 1.00 93.75 70 TYR A N 1
ATOM 491 C CA . TYR A 1 70 ? 2.369 -0.180 -1.273 1.00 93.75 70 TYR A CA 1
ATOM 492 C C . TYR A 1 70 ? 1.437 -0.945 -0.342 1.00 93.75 70 TYR A C 1
ATOM 494 O O . TYR A 1 70 ? 0.433 -1.504 -0.781 1.00 93.75 70 TYR A O 1
ATOM 502 N N . GLU A 1 71 ? 1.759 -0.939 0.940 1.00 92.62 71 GLU A N 1
ATOM 503 C CA . GLU A 1 71 ? 0.847 -1.318 2.008 1.00 92.62 71 GLU A CA 1
ATOM 504 C C . GLU A 1 71 ? 0.408 -0.058 2.738 1.00 92.62 71 GLU A C 1
ATOM 506 O O . GLU A 1 71 ? 1.236 0.762 3.132 1.00 92.62 71 GLU A O 1
ATOM 511 N N . ASN A 1 72 ? -0.896 0.094 2.916 1.00 92.31 72 ASN A N 1
ATOM 512 C CA . ASN A 1 72 ? -1.499 1.158 3.692 1.00 92.31 72 ASN A CA 1
ATOM 513 C C . ASN A 1 72 ? -2.172 0.550 4.913 1.00 92.31 72 ASN A C 1
ATOM 515 O O . ASN A 1 72 ? -3.048 -0.303 4.777 1.00 92.31 72 ASN A O 1
ATOM 519 N N . MET A 1 73 ? -1.812 1.034 6.094 1.00 92.19 73 MET A N 1
ATOM 520 C CA . MET A 1 73 ? -2.537 0.746 7.322 1.00 92.19 73 MET A CA 1
ATOM 521 C C . MET A 1 73 ? -3.423 1.944 7.643 1.00 92.19 73 MET A C 1
ATOM 523 O O . MET A 1 73 ? -2.931 3.061 7.795 1.00 92.19 73 MET A O 1
ATOM 527 N N . LEU A 1 74 ? -4.728 1.710 7.728 1.00 92.44 74 LEU A N 1
ATOM 528 C CA . LEU A 1 74 ? -5.748 2.722 7.972 1.00 92.44 74 LEU A CA 1
ATOM 529 C C . LEU A 1 74 ? -6.450 2.418 9.294 1.00 92.44 74 LEU A C 1
ATOM 531 O O . LEU A 1 74 ? -6.927 1.304 9.501 1.00 92.44 74 LEU A O 1
ATOM 535 N N . LEU A 1 75 ? -6.539 3.407 10.179 1.00 94.19 75 LEU A N 1
ATOM 536 C CA . LEU A 1 75 ? -7.254 3.297 11.447 1.00 94.19 75 LEU A CA 1
ATOM 537 C C . LEU A 1 75 ? -8.510 4.159 11.404 1.00 94.19 75 LEU A C 1
ATOM 539 O O . LEU A 1 75 ? -8.425 5.380 11.286 1.00 94.19 75 LEU A O 1
ATOM 543 N N . PHE A 1 76 ? -9.672 3.538 11.559 1.00 93.94 76 PHE A N 1
ATOM 544 C CA . PHE A 1 76 ? -10.961 4.213 11.561 1.00 93.94 76 PHE A CA 1
ATOM 545 C C . PHE A 1 76 ? -11.608 4.201 12.942 1.00 93.94 76 PHE A C 1
ATOM 547 O O . PHE A 1 76 ? -11.545 3.209 13.661 1.00 93.94 76 PHE A O 1
ATOM 554 N N . TYR A 1 77 ? -12.308 5.282 13.273 1.00 94.44 77 TYR A N 1
ATOM 555 C CA . TYR A 1 77 ? -13.354 5.278 14.286 1.00 94.44 77 TYR A CA 1
ATOM 556 C C . TYR A 1 77 ? -14.701 5.039 13.611 1.00 94.44 77 TYR A C 1
ATOM 558 O O . TYR A 1 77 ? -15.121 5.827 12.757 1.00 94.44 77 TYR A O 1
ATOM 566 N N . VAL A 1 78 ? -15.380 3.974 14.020 1.00 94.00 78 VAL A N 1
ATOM 567 C CA . VAL A 1 78 ? -16.732 3.627 13.592 1.00 94.00 78 VAL A CA 1
ATOM 568 C C . VAL A 1 78 ? -17.677 3.872 14.771 1.00 94.00 78 VAL A C 1
ATOM 570 O O . VAL A 1 78 ? -17.542 3.212 15.801 1.00 94.00 78 VAL A O 1
ATOM 573 N N . PRO A 1 79 ? -18.616 4.823 14.674 1.00 93.25 79 PRO A N 1
ATOM 574 C CA . PRO A 1 79 ? -19.561 5.078 15.753 1.00 93.25 79 PRO A CA 1
ATOM 575 C C . PRO A 1 79 ? -20.543 3.910 15.920 1.00 93.25 79 PRO A C 1
ATOM 577 O O . PRO A 1 79 ? -20.700 3.072 15.032 1.00 93.25 79 PRO A O 1
ATOM 580 N N . ILE A 1 80 ? -21.219 3.856 17.069 1.00 92.12 80 ILE A N 1
ATOM 581 C CA . ILE A 1 80 ? -22.269 2.861 17.316 1.00 92.12 80 ILE A CA 1
ATOM 582 C C . ILE A 1 80 ? -23.413 2.988 16.296 1.00 92.12 80 ILE A C 1
ATOM 584 O O . ILE A 1 80 ? -23.735 4.088 15.837 1.00 92.12 80 ILE A O 1
ATOM 588 N N . ALA A 1 81 ? -24.037 1.858 15.955 1.00 86.00 81 ALA A N 1
ATOM 589 C CA . ALA A 1 81 ? -25.205 1.825 15.082 1.00 86.00 81 ALA A CA 1
ATOM 590 C C . ALA A 1 81 ? -26.315 2.754 15.611 1.00 86.00 81 ALA A C 1
ATOM 592 O O . ALA A 1 81 ? -26.586 2.789 16.810 1.00 86.00 81 ALA A O 1
ATOM 593 N N . GLY A 1 82 ? -26.935 3.526 14.715 1.00 86.38 82 GLY A N 1
ATOM 594 C CA . GLY A 1 82 ? -27.954 4.526 15.065 1.00 86.38 82 GLY A CA 1
ATOM 595 C C . GLY A 1 82 ? -27.407 5.906 15.456 1.00 86.38 82 GLY A C 1
ATOM 596 O O . GLY A 1 82 ? -28.190 6.826 15.670 1.00 86.38 82 GLY A O 1
ATOM 597 N N . SER A 1 83 ? -26.083 6.089 15.518 1.00 89.19 83 SER A N 1
ATOM 598 C CA . SER A 1 83 ? -25.469 7.412 15.682 1.00 89.19 83 SER A CA 1
ATOM 599 C C . SER A 1 83 ? -25.498 8.224 14.380 1.00 89.19 83 SER A C 1
ATOM 601 O O . SER A 1 83 ? -25.246 7.692 13.302 1.00 89.19 83 SER A O 1
ATOM 603 N N . ASN A 1 84 ? -25.694 9.543 14.488 1.00 92.00 84 ASN A N 1
ATOM 604 C CA . ASN A 1 84 ? -25.557 10.490 13.367 1.00 92.00 84 ASN A CA 1
ATOM 605 C C . ASN A 1 84 ? -24.092 10.843 13.049 1.00 92.00 84 ASN A C 1
ATOM 607 O O . ASN A 1 84 ? -23.807 11.641 12.152 1.00 92.00 84 ASN A O 1
ATOM 611 N N . GLN A 1 85 ? -23.141 10.301 13.811 1.00 91.38 85 GLN A N 1
ATOM 612 C CA . GLN A 1 85 ? -21.722 10.520 13.570 1.00 91.38 85 GLN A CA 1
ATOM 613 C C . GLN A 1 85 ? -21.257 9.758 12.323 1.00 91.38 85 GLN A C 1
ATOM 615 O O . GLN A 1 85 ? -21.725 8.666 12.013 1.00 91.38 85 GLN A O 1
ATOM 620 N N . ARG A 1 86 ? -20.292 10.334 11.603 1.00 93.12 86 ARG A N 1
ATOM 621 C CA . ARG A 1 86 ? -19.659 9.700 10.439 1.00 93.12 86 ARG A CA 1
ATOM 622 C C . ARG A 1 86 ? -18.478 8.839 10.882 1.00 93.12 86 ARG A C 1
ATOM 624 O O . ARG A 1 86 ? -17.838 9.150 11.887 1.00 93.12 86 ARG A O 1
ATOM 631 N N . ILE A 1 87 ? -18.159 7.811 10.094 1.00 94.25 87 ILE A N 1
ATOM 632 C CA . ILE A 1 87 ? -16.884 7.091 10.205 1.00 94.25 87 ILE A CA 1
ATOM 633 C C . ILE A 1 87 ? -15.747 8.091 9.962 1.00 94.25 87 ILE A C 1
ATOM 635 O O . ILE A 1 87 ? -15.818 8.893 9.028 1.00 94.25 87 ILE A O 1
ATOM 639 N N . LYS A 1 88 ? -14.716 8.063 10.810 1.00 94.38 88 LYS A N 1
ATOM 640 C CA . LYS A 1 88 ? -13.566 8.978 10.734 1.00 94.38 88 LYS A CA 1
ATOM 641 C C . LYS A 1 88 ? -12.278 8.193 10.552 1.00 94.38 88 LYS A C 1
ATOM 643 O O . LYS A 1 88 ? -12.056 7.237 11.284 1.00 94.38 88 LYS A O 1
ATOM 648 N N . LEU A 1 89 ? -11.416 8.628 9.638 1.00 95.19 89 LEU A N 1
ATOM 649 C CA . LEU A 1 89 ? -10.029 8.168 9.584 1.00 95.19 89 LEU A CA 1
ATOM 650 C C . LEU A 1 89 ? -9.248 8.873 10.701 1.00 95.19 89 LEU A C 1
ATOM 652 O O . LEU A 1 89 ? -9.169 10.098 10.720 1.00 95.19 89 LEU A O 1
ATOM 656 N N . LEU A 1 90 ? -8.725 8.100 11.646 1.00 94.88 90 LEU A N 1
ATOM 657 C CA . LEU A 1 90 ? -7.933 8.594 12.773 1.00 94.88 90 LEU A CA 1
ATOM 658 C C . LEU A 1 90 ? -6.438 8.634 12.460 1.00 94.88 90 LEU A C 1
ATOM 660 O O . LEU A 1 90 ? -5.715 9.449 13.021 1.00 94.88 90 LEU A O 1
ATOM 664 N N . GLY A 1 91 ? -5.977 7.743 11.587 1.00 94.88 91 GLY A N 1
ATOM 665 C CA . GLY A 1 91 ? -4.575 7.649 11.220 1.00 94.88 91 GLY A CA 1
ATOM 666 C C . GLY A 1 91 ? -4.380 6.796 9.980 1.00 94.88 91 GLY A C 1
ATOM 667 O O . GLY A 1 91 ? -5.178 5.901 9.696 1.00 94.88 91 GLY A O 1
ATOM 668 N N . ALA A 1 92 ? -3.314 7.094 9.248 1.00 94.25 92 ALA A N 1
ATOM 669 C CA . ALA A 1 92 ? -2.882 6.325 8.098 1.00 94.25 92 ALA A CA 1
ATOM 670 C C . ALA A 1 92 ? -1.354 6.273 8.063 1.00 94.25 92 ALA A C 1
ATOM 672 O O . ALA A 1 92 ? -0.689 7.271 8.339 1.00 94.25 92 ALA A O 1
ATOM 673 N N . SER A 1 93 ? -0.808 5.123 7.690 1.00 93.81 93 SER A N 1
ATOM 674 C CA . SER A 1 93 ? 0.609 4.970 7.366 1.00 93.81 93 SER A CA 1
ATOM 675 C C . SER A 1 93 ? 0.752 4.186 6.074 1.00 93.81 93 SER A C 1
ATOM 677 O O . SER A 1 93 ? -0.021 3.259 5.833 1.00 93.81 93 SER A O 1
ATOM 679 N N . GLN A 1 94 ? 1.755 4.530 5.271 1.00 92.56 94 GLN A N 1
ATOM 680 C CA . GLN A 1 94 ? 2.060 3.848 4.019 1.00 92.56 94 GLN A CA 1
ATOM 681 C C . GLN A 1 94 ? 3.505 3.347 4.026 1.00 92.56 94 GLN A C 1
ATOM 683 O O . GLN A 1 94 ? 4.413 4.076 4.421 1.00 92.56 94 GLN A O 1
ATOM 688 N N . GLY A 1 95 ? 3.707 2.119 3.555 1.00 92.31 95 GLY A N 1
ATOM 689 C CA . GLY A 1 95 ? 5.017 1.517 3.326 1.00 92.31 95 GLY A CA 1
ATOM 690 C C . GLY A 1 95 ? 5.137 0.964 1.908 1.00 92.31 95 GLY A C 1
ATOM 691 O O . GLY A 1 95 ? 4.151 0.533 1.313 1.00 92.31 95 GLY A O 1
ATOM 692 N N . ILE A 1 96 ? 6.347 0.972 1.346 1.00 93.88 96 ILE A N 1
ATOM 693 C CA . ILE A 1 96 ? 6.616 0.339 0.048 1.00 93.88 96 ILE A CA 1
ATOM 694 C C . ILE A 1 96 ? 6.857 -1.155 0.284 1.00 93.88 96 ILE A C 1
ATOM 696 O O . ILE A 1 96 ? 7.780 -1.522 1.004 1.00 93.88 96 ILE A O 1
ATOM 700 N N . LEU A 1 97 ? 6.065 -2.013 -0.361 1.00 92.56 97 LEU A N 1
ATOM 701 C CA . LEU A 1 97 ? 6.243 -3.468 -0.318 1.00 92.56 97 LEU A CA 1
ATOM 702 C C . LEU A 1 97 ? 7.187 -3.975 -1.404 1.00 92.56 97 LEU A C 1
ATOM 704 O O . LEU A 1 97 ? 7.985 -4.878 -1.172 1.00 92.56 97 LEU A O 1
ATOM 708 N N . SER A 1 98 ? 7.060 -3.462 -2.631 1.00 93.94 98 SER A N 1
ATOM 709 C CA . SER A 1 98 ? 7.925 -3.894 -3.735 1.00 93.94 98 SER A CA 1
ATOM 710 C C . SER A 1 98 ? 7.913 -2.921 -4.904 1.00 93.94 98 SER A C 1
ATOM 712 O O . SER A 1 98 ? 6.913 -2.248 -5.155 1.00 93.94 98 SER A O 1
ATOM 714 N N . VAL A 1 99 ? 9.002 -2.924 -5.671 1.00 95.69 99 VAL A N 1
ATOM 715 C CA . VAL A 1 99 ? 9.104 -2.263 -6.974 1.00 95.69 99 VAL A CA 1
ATOM 716 C C . VAL A 1 99 ? 9.606 -3.290 -7.978 1.00 95.69 99 VAL A C 1
ATOM 718 O O . VAL A 1 99 ? 10.636 -3.917 -7.756 1.00 95.69 99 VAL A O 1
ATOM 721 N N . LYS A 1 100 ? 8.869 -3.508 -9.069 1.00 95.38 100 LYS A N 1
ATOM 722 C CA . LYS A 1 100 ? 9.219 -4.501 -10.094 1.00 95.38 100 LYS A CA 1
ATOM 723 C C . LYS A 1 100 ? 9.120 -3.900 -11.486 1.00 95.38 100 LYS A C 1
ATOM 725 O O . LYS A 1 100 ? 8.163 -3.187 -11.782 1.00 95.38 100 LYS A O 1
ATOM 730 N N . ALA A 1 101 ? 10.068 -4.236 -12.356 1.00 93.88 101 ALA A N 1
ATOM 731 C CA . ALA A 1 101 ? 9.912 -3.999 -13.784 1.00 93.88 101 ALA A CA 1
ATOM 732 C C . ALA A 1 101 ? 8.818 -4.921 -14.343 1.00 93.88 101 ALA A C 1
ATOM 734 O O . ALA A 1 101 ? 8.721 -6.091 -13.960 1.00 93.88 101 ALA A O 1
ATOM 735 N N . LEU A 1 102 ? 7.990 -4.392 -15.239 1.00 91.00 102 LEU A N 1
ATOM 736 C CA . LEU A 1 102 ? 7.061 -5.209 -16.016 1.00 91.00 102 LEU A CA 1
ATOM 737 C C . LEU A 1 102 ? 7.854 -6.053 -17.026 1.00 91.00 102 LEU A C 1
ATOM 739 O O . LEU A 1 102 ? 8.931 -5.644 -17.457 1.00 91.00 102 LEU A O 1
ATOM 743 N N . ARG A 1 103 ? 7.351 -7.234 -17.381 1.00 81.75 103 ARG A N 1
ATOM 744 C CA . ARG A 1 103 ? 7.899 -8.031 -18.486 1.00 81.75 103 ARG A CA 1
ATOM 745 C C . ARG A 1 103 ? 7.119 -7.758 -19.759 1.00 81.75 103 ARG A C 1
ATOM 747 O O . ARG A 1 103 ? 5.896 -7.523 -19.633 1.00 81.75 103 ARG A O 1
#